Protein AF-A0A7X4CME3-F1 (afdb_monomer)

pLDDT: mean 88.37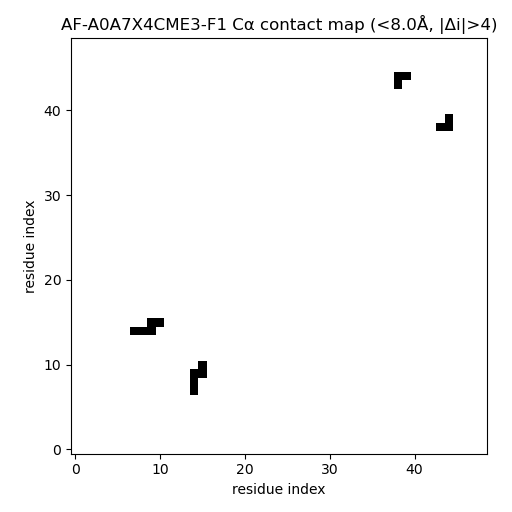, std 12.72, range [56.03, 98.69]

Solvent-accessible surface area (backbone atoms only — not comparable to full-atom values): 3100 Å² total; per-residue (Å²): 132,87,81,82,85,77,86,78,56,79,83,41,68,70,46,49,47,56,50,50,56,52,50,54,53,50,53,52,51,49,53,54,50,58,51,57,71,54,53,82,36,71,76,53,50,60,72,75,105

Structure (mmCIF, N/CA/C/O backbone):
data_AF-A0A7X4CME3-F1
#
_entry.id   AF-A0A7X4CME3-F1
#
loop_
_atom_site.group_PDB
_atom_site.id
_atom_site.type_symbol
_atom_site.label_atom_id
_atom_site.label_alt_id
_atom_site.label_comp_id
_atom_site.label_asym_id
_atom_site.label_entity_id
_atom_site.label_seq_id
_atom_site.pdbx_PDB_ins_code
_atom_site.Cartn_x
_atom_site.Cartn_y
_atom_site.Cartn_z
_atom_site.occupancy
_atom_site.B_iso_or_equiv
_atom_site.auth_seq_id
_atom_site.auth_comp_id
_atom_site.auth_asym_id
_atom_site.auth_atom_id
_atom_site.pdbx_PDB_model_num
ATOM 1 N N . MET A 1 1 ? -1.586 -23.873 18.148 1.00 70.81 1 MET A N 1
ATOM 2 C CA . MET A 1 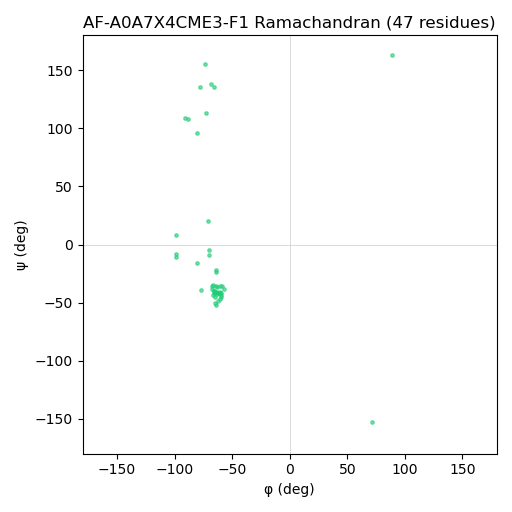1 ? -1.033 -22.586 17.677 1.00 70.81 1 MET A CA 1
ATOM 3 C C . MET A 1 1 ? -1.588 -21.496 18.573 1.00 70.81 1 MET A C 1
ATOM 5 O O . MET A 1 1 ? -2.794 -21.531 18.793 1.00 70.81 1 MET A O 1
ATOM 9 N N . PRO A 1 2 ? -0.761 -20.611 19.151 1.00 83.44 2 PRO A N 1
ATOM 10 C CA . PRO A 1 2 ? -1.285 -19.491 19.920 1.00 83.44 2 PRO A CA 1
ATOM 11 C C . PRO A 1 2 ? -2.036 -18.546 18.977 1.00 83.44 2 PRO A C 1
ATOM 13 O O . PRO A 1 2 ? -1.579 -18.280 17.865 1.00 83.44 2 PRO A O 1
ATOM 16 N N . VAL A 1 3 ? -3.208 -18.092 19.408 1.00 87.69 3 VAL A N 1
ATOM 17 C CA . VAL A 1 3 ? -3.993 -17.092 18.681 1.00 87.69 3 VAL A CA 1
ATOM 18 C C . VAL A 1 3 ? -3.369 -15.724 18.943 1.00 87.69 3 VAL A C 1
ATOM 20 O O . VAL A 1 3 ? -2.999 -15.416 20.075 1.00 87.69 3 VAL A O 1
ATOM 23 N N . LEU A 1 4 ? -3.215 -14.924 17.889 1.00 90.94 4 LEU A N 1
ATOM 24 C CA . LEU A 1 4 ? -2.805 -13.529 18.009 1.00 90.94 4 LEU A CA 1
ATOM 25 C C . LEU A 1 4 ? -4.056 -12.662 18.135 1.00 90.94 4 LEU A C 1
ATOM 27 O O . LEU A 1 4 ? -4.780 -12.468 17.159 1.00 90.94 4 LEU A O 1
ATOM 31 N N . ASP A 1 5 ? -4.283 -12.122 19.329 1.00 90.69 5 ASP A N 1
ATOM 32 C CA . ASP A 1 5 ? -5.365 -11.172 19.574 1.00 90.69 5 ASP A CA 1
ATOM 33 C C . ASP A 1 5 ? -4.948 -9.774 19.110 1.00 90.69 5 ASP A C 1
ATOM 35 O O . ASP A 1 5 ? -4.263 -9.020 19.809 1.00 90.69 5 ASP A O 1
ATOM 39 N N . THR A 1 6 ? -5.348 -9.430 17.888 1.00 91.38 6 THR A N 1
ATOM 40 C CA . THR A 1 6 ? -5.132 -8.092 17.342 1.00 91.38 6 THR A CA 1
ATOM 41 C C . THR A 1 6 ? -5.981 -7.055 18.075 1.00 91.38 6 THR A C 1
ATOM 43 O O . THR A 1 6 ? -7.157 -7.270 18.361 1.00 91.38 6 THR A O 1
ATOM 46 N N . ARG A 1 7 ? -5.383 -5.893 18.351 1.00 94.12 7 ARG A N 1
ATOM 47 C CA . ARG A 1 7 ? -6.085 -4.710 18.882 1.00 94.12 7 ARG A CA 1
ATOM 48 C C . ARG A 1 7 ? -6.424 -3.691 17.796 1.00 94.12 7 ARG A C 1
ATOM 50 O O . ARG A 1 7 ? -6.805 -2.566 18.100 1.00 94.12 7 ARG A O 1
ATOM 57 N N . LEU A 1 8 ? -6.217 -4.063 16.538 1.00 94.25 8 LEU A N 1
ATOM 58 C CA . LEU A 1 8 ? -6.474 -3.211 15.392 1.00 94.25 8 LEU A CA 1
ATOM 59 C C . LEU A 1 8 ? -7.986 -3.075 15.184 1.00 94.25 8 LEU A C 1
ATOM 61 O O . LEU A 1 8 ? -8.656 -4.042 14.824 1.00 94.25 8 LEU A O 1
ATOM 65 N N . ASP A 1 9 ? -8.515 -1.871 15.378 1.00 96.50 9 ASP A N 1
ATOM 66 C CA . ASP A 1 9 ? -9.888 -1.561 14.997 1.00 96.50 9 ASP A CA 1
ATOM 67 C C . ASP A 1 9 ? -9.926 -1.072 13.550 1.00 96.50 9 ASP A C 1
ATOM 69 O O . ASP A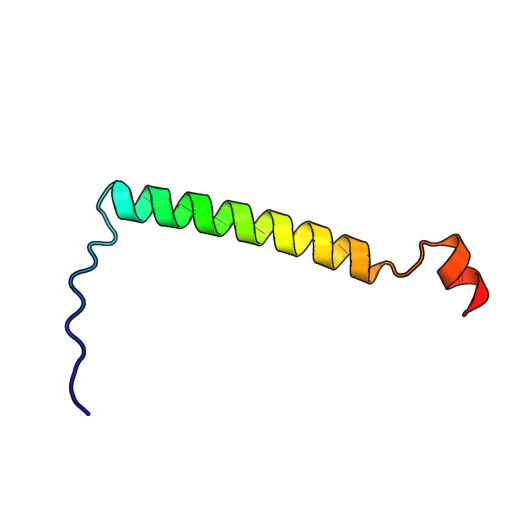 1 9 ? -9.523 0.044 13.234 1.00 96.50 9 ASP A O 1
ATOM 73 N N . THR A 1 10 ? -10.444 -1.922 12.667 1.00 96.25 10 THR A N 1
ATOM 74 C CA . THR A 1 10 ? -10.551 -1.611 11.238 1.00 96.25 10 THR A CA 1
ATOM 75 C C . THR A 1 10 ? -11.592 -0.546 10.915 1.00 96.25 10 THR A C 1
ATOM 77 O O . THR A 1 10 ? -11.666 -0.114 9.773 1.00 96.25 10 THR A O 1
ATOM 80 N N . ARG A 1 11 ? -12.427 -0.123 11.865 1.00 96.50 11 ARG A N 1
ATOM 81 C CA . ARG A 1 11 ? -13.469 0.889 11.6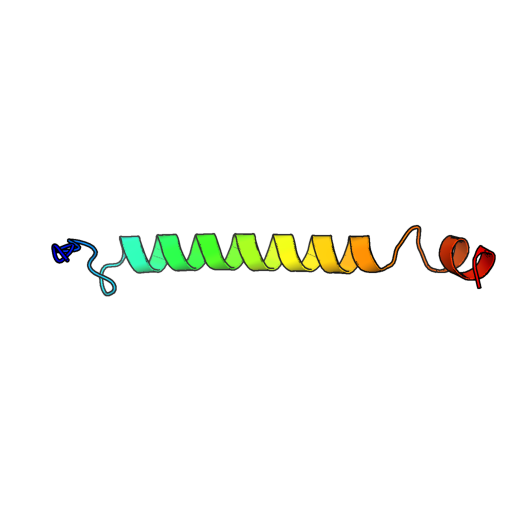34 1.00 96.50 11 ARG A CA 1
ATOM 82 C C . ARG A 1 11 ? -13.054 2.277 12.094 1.00 96.50 11 ARG A C 1
ATOM 84 O O . ARG A 1 11 ? -13.763 3.231 11.789 1.00 96.50 11 ARG A O 1
ATOM 91 N N . ASN A 1 12 ? -11.946 2.390 12.823 1.00 97.38 12 ASN A N 1
ATOM 92 C CA . ASN A 1 12 ? -11.497 3.682 13.309 1.00 97.38 12 ASN A CA 1
ATOM 93 C C . ASN A 1 12 ? -10.896 4.529 12.174 1.00 97.38 12 ASN A C 1
ATOM 95 O O . ASN A 1 12 ? -10.425 4.017 11.155 1.00 97.38 12 ASN A O 1
ATOM 99 N N . GLU A 1 13 ? -10.928 5.844 12.367 1.00 97.75 13 GLU A N 1
ATOM 100 C CA . GLU A 1 13 ? -10.491 6.811 11.357 1.00 97.75 13 GLU A CA 1
ATOM 101 C C . GLU A 1 13 ? -9.004 6.655 11.023 1.00 97.75 13 GLU A C 1
ATOM 103 O O . GLU A 1 13 ? -8.642 6.635 9.851 1.00 97.75 13 GLU A O 1
ATOM 108 N N . ALA A 1 14 ? -8.153 6.443 12.032 1.00 97.31 14 ALA A N 1
ATOM 109 C CA . ALA A 1 14 ? -6.714 6.270 11.842 1.00 97.31 14 ALA A CA 1
ATOM 110 C C . ALA A 1 14 ? -6.377 5.057 10.957 1.00 97.31 14 ALA A C 1
ATOM 112 O O . ALA A 1 14 ? -5.509 5.134 10.095 1.00 97.31 14 ALA A O 1
ATOM 113 N N . PHE A 1 15 ? -7.072 3.932 11.128 1.00 98.00 15 PHE A N 1
ATOM 114 C CA . PHE A 1 15 ? -6.891 2.749 10.296 1.00 98.00 15 PHE A CA 1
ATOM 115 C C . PHE A 1 15 ? -7.348 3.012 8.866 1.00 98.00 15 PHE A C 1
ATOM 117 O O . PHE A 1 15 ? -6.661 2.614 7.928 1.00 98.00 15 PHE A O 1
ATOM 124 N N . GLN A 1 16 ? -8.493 3.676 8.690 1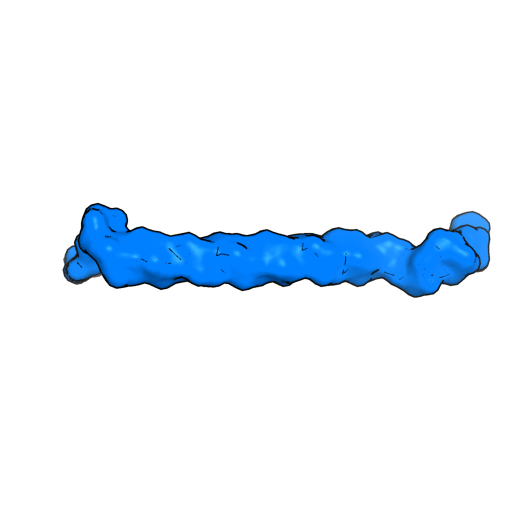.00 98.31 16 GLN A N 1
ATOM 125 C CA . GLN A 1 16 ? -8.994 4.015 7.359 1.00 98.31 16 GLN A CA 1
ATOM 126 C C . GLN A 1 16 ? -8.045 4.966 6.628 1.00 98.31 16 GLN A C 1
ATOM 128 O O . GLN A 1 16 ? -7.762 4.740 5.454 1.00 98.31 16 GLN A O 1
ATOM 133 N N . GLN A 1 17 ? -7.494 5.956 7.330 1.00 98.25 17 GLN A N 1
ATOM 134 C CA . GLN A 1 17 ? -6.491 6.862 6.785 1.00 98.25 17 GLN A CA 1
ATOM 135 C C . GLN A 1 17 ? -5.197 6.123 6.423 1.00 98.25 17 GLN A C 1
ATOM 137 O O . GLN A 1 17 ? -4.785 6.167 5.269 1.00 98.25 17 GLN A O 1
ATOM 142 N N . ASN A 1 18 ? -4.622 5.349 7.349 1.00 98.19 18 ASN A N 1
ATOM 143 C CA . ASN A 1 18 ? -3.411 4.562 7.085 1.00 98.19 18 ASN A CA 1
ATOM 144 C C . ASN A 1 18 ? -3.600 3.600 5.903 1.00 98.19 18 ASN A C 1
ATOM 146 O O . ASN A 1 18 ? -2.690 3.383 5.107 1.00 98.19 18 ASN A O 1
ATOM 150 N N . LYS A 1 19 ? -4.789 2.996 5.789 1.00 98.31 19 LYS A N 1
ATOM 151 C CA . LYS A 1 19 ? -5.142 2.128 4.666 1.00 98.31 19 LYS A CA 1
ATOM 152 C C . LYS A 1 19 ? -5.196 2.915 3.357 1.00 98.31 19 LYS A C 1
ATOM 154 O O . LYS A 1 19 ? -4.688 2.416 2.361 1.00 98.31 19 LYS A O 1
ATOM 159 N N . ALA A 1 20 ? -5.826 4.087 3.345 1.00 98.56 20 ALA A N 1
ATOM 160 C CA . ALA A 1 20 ? -5.925 4.923 2.153 1.00 98.56 20 ALA A CA 1
ATOM 161 C C . ALA A 1 20 ? -4.538 5.370 1.667 1.00 98.56 20 ALA A C 1
ATOM 163 O O . ALA A 1 20 ? -4.215 5.152 0.506 1.00 98.56 20 ALA A O 1
ATOM 164 N N . GLU A 1 21 ? -3.698 5.875 2.574 1.00 98.69 21 GLU A N 1
ATOM 165 C CA . GLU A 1 21 ? -2.319 6.289 2.275 1.00 98.69 21 GLU A CA 1
ATOM 166 C C . GLU A 1 21 ? -1.478 5.118 1.744 1.00 98.69 21 GLU A C 1
ATOM 168 O O . GLU A 1 21 ? -0.742 5.254 0.769 1.00 98.69 21 GLU A O 1
ATOM 173 N N . MET A 1 22 ? -1.619 3.928 2.340 1.00 98.44 22 MET A N 1
ATOM 174 C CA . MET A 1 22 ? -0.920 2.735 1.858 1.00 98.44 22 MET A CA 1
ATOM 175 C C . MET A 1 22 ? -1.380 2.321 0.455 1.00 98.44 22 MET A C 1
ATOM 177 O O . MET A 1 22 ? -0.558 1.918 -0.362 1.00 98.44 22 MET A O 1
ATOM 181 N N . LEU A 1 23 ? -2.684 2.388 0.172 1.00 98.69 23 LEU A N 1
ATOM 182 C CA . LEU A 1 23 ? -3.213 2.048 -1.150 1.00 98.69 23 LEU A CA 1
ATOM 183 C C . LEU A 1 23 ? -2.734 3.035 -2.219 1.00 98.69 23 LEU A C 1
ATOM 185 O O . LEU A 1 23 ? -2.339 2.596 -3.291 1.00 98.69 23 LEU A O 1
ATOM 189 N N . GLU A 1 24 ? -2.686 4.328 -1.904 1.00 98.62 24 GLU A N 1
ATOM 190 C CA . GLU A 1 24 ? -2.144 5.353 -2.802 1.00 98.62 24 GLU A CA 1
ATOM 191 C C . GLU A 1 24 ? -0.672 5.084 -3.150 1.00 98.62 24 GLU A C 1
ATOM 193 O O . GLU A 1 24 ? -0.296 5.090 -4.322 1.00 98.62 24 GLU A O 1
ATOM 198 N N . ALA A 1 25 ? 0.152 4.748 -2.153 1.00 98.31 25 ALA A N 1
ATOM 199 C CA . ALA A 1 25 ? 1.551 4.394 -2.384 1.00 98.31 25 ALA A CA 1
ATOM 200 C C . ALA A 1 25 ? 1.706 3.125 -3.245 1.00 98.31 25 ALA A C 1
ATOM 202 O O . ALA A 1 25 ? 2.616 3.032 -4.070 1.00 98.31 25 ALA A O 1
ATOM 203 N N . LEU A 1 26 ? 0.827 2.133 -3.068 1.00 98.69 26 LEU A N 1
ATOM 204 C CA . LEU A 1 26 ? 0.838 0.919 -3.888 1.00 98.69 26 LEU A CA 1
ATOM 205 C C . LEU A 1 26 ? 0.454 1.201 -5.344 1.00 98.69 26 LEU A C 1
ATOM 207 O O . LEU A 1 26 ? 1.070 0.627 -6.243 1.00 98.69 26 LEU A O 1
ATOM 211 N N . ASP A 1 27 ? -0.507 2.093 -5.579 1.00 98.50 27 ASP A N 1
ATOM 212 C CA . ASP A 1 27 ? -0.894 2.510 -6.928 1.00 98.50 27 ASP A CA 1
ATOM 213 C C . ASP A 1 27 ? 0.258 3.245 -7.637 1.00 98.50 27 ASP A C 1
ATOM 215 O O . ASP A 1 27 ? 0.542 2.967 -8.806 1.00 98.50 27 ASP A O 1
ATOM 219 N N . GLU A 1 28 ? 0.985 4.118 -6.929 1.00 98.38 28 GLU A N 1
ATOM 220 C CA . GLU A 1 28 ? 2.189 4.776 -7.459 1.00 98.38 28 GLU A CA 1
ATOM 221 C C . GLU A 1 28 ? 3.268 3.752 -7.839 1.00 98.38 28 GLU A C 1
ATOM 223 O O . GLU A 1 28 ? 3.811 3.785 -8.947 1.00 98.38 28 GLU A O 1
ATOM 228 N N . ILE A 1 29 ? 3.544 2.791 -6.952 1.00 98.06 29 ILE A N 1
ATOM 229 C CA . ILE A 1 29 ? 4.510 1.719 -7.218 1.00 98.06 29 ILE A CA 1
ATOM 230 C C . ILE A 1 29 ? 4.095 0.911 -8.448 1.00 98.06 29 ILE A C 1
ATOM 232 O O . ILE A 1 29 ? 4.942 0.607 -9.290 1.00 98.06 29 ILE A O 1
ATOM 236 N N . GLN A 1 30 ? 2.812 0.572 -8.582 1.00 97.19 30 GLN A N 1
ATOM 237 C CA . GLN A 1 30 ? 2.331 -0.187 -9.730 1.00 97.19 30 GLN A CA 1
ATOM 238 C C . GLN A 1 30 ? 2.530 0.590 -11.036 1.00 97.19 30 GLN A C 1
ATOM 240 O O . GLN A 1 30 ? 3.010 0.016 -12.012 1.00 97.19 30 GLN A O 1
ATOM 245 N N . ALA A 1 31 ? 2.248 1.894 -11.047 1.00 96.38 31 ALA A N 1
ATOM 246 C CA . ALA A 1 31 ? 2.473 2.736 -12.220 1.00 96.38 31 ALA A CA 1
ATOM 247 C C . ALA A 1 31 ? 3.957 2.780 -12.630 1.00 96.38 31 ALA A C 1
ATOM 249 O O . ALA A 1 31 ? 4.279 2.662 -13.815 1.00 96.38 31 ALA A O 1
ATOM 250 N N . LEU A 1 32 ? 4.866 2.887 -11.655 1.00 96.31 32 LEU A N 1
ATOM 251 C CA . LEU A 1 32 ? 6.312 2.864 -11.894 1.00 96.31 32 LEU A CA 1
ATOM 252 C C . LEU A 1 32 ? 6.788 1.504 -12.419 1.00 96.31 32 LEU A C 1
ATOM 254 O O . LEU A 1 32 ? 7.630 1.437 -13.316 1.00 96.31 32 LEU A O 1
ATOM 258 N N . LEU A 1 33 ? 6.247 0.409 -11.884 1.00 94.88 33 LEU A N 1
ATOM 259 C CA . LEU A 1 33 ? 6.546 -0.939 -12.362 1.00 94.88 33 LEU A CA 1
ATOM 260 C C . LEU A 1 33 ? 6.042 -1.155 -13.791 1.00 94.88 33 LEU A C 1
ATOM 262 O O . LEU A 1 33 ? 6.771 -1.716 -14.609 1.00 94.88 33 LEU A O 1
ATOM 266 N N . ASP A 1 34 ? 4.844 -0.671 -14.114 1.00 92.75 34 ASP A N 1
ATOM 267 C CA . ASP A 1 34 ? 4.284 -0.728 -15.465 1.00 92.75 34 ASP A CA 1
ATOM 268 C C . ASP A 1 34 ? 5.108 0.103 -16.455 1.00 92.75 34 ASP A C 1
ATOM 270 O O . ASP A 1 34 ? 5.266 -0.276 -17.617 1.00 92.75 34 ASP A O 1
ATOM 274 N N . GLU A 1 35 ? 5.657 1.237 -16.017 1.00 90.38 35 GLU A N 1
ATOM 275 C CA . GLU A 1 35 ? 6.606 2.017 -16.806 1.00 90.38 35 GLU A CA 1
ATOM 276 C C . GLU A 1 35 ? 7.903 1.240 -17.043 1.00 90.38 35 GLU A C 1
ATOM 278 O O . GLU A 1 35 ? 8.312 1.076 -18.193 1.00 90.38 35 GLU A O 1
ATOM 283 N N . ALA A 1 36 ? 8.507 0.693 -15.988 1.00 88.00 36 ALA A N 1
ATOM 284 C CA . ALA A 1 36 ? 9.734 -0.092 -16.091 1.00 88.00 36 ALA A CA 1
ATOM 285 C C . ALA A 1 36 ? 9.556 -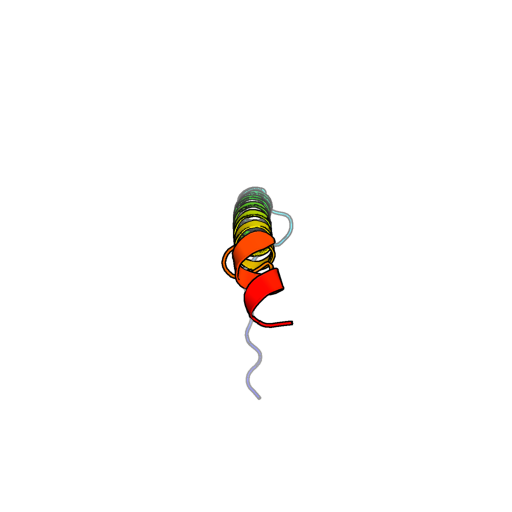1.344 -16.970 1.00 88.00 36 ALA A C 1
ATOM 287 O O . ALA A 1 36 ? 10.457 -1.710 -17.730 1.00 88.00 36 ALA A O 1
ATOM 288 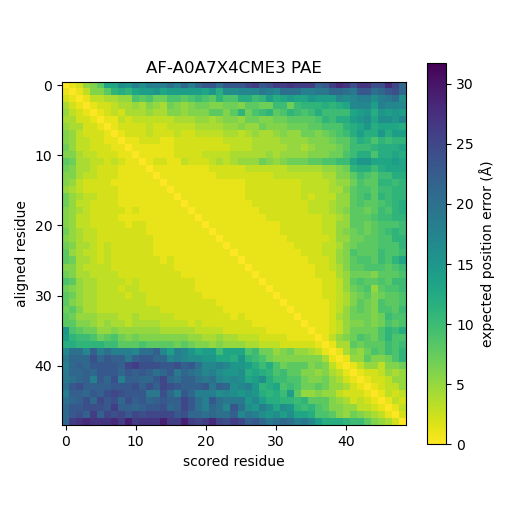N N . ALA A 1 37 ? 8.380 -1.976 -16.928 1.00 85.62 37 ALA A N 1
ATOM 289 C CA . ALA A 1 37 ? 8.041 -3.138 -17.746 1.00 85.62 37 ALA A CA 1
ATOM 290 C C . ALA A 1 37 ? 8.014 -2.832 -19.255 1.00 85.62 37 ALA A C 1
ATOM 292 O O . ALA A 1 37 ? 8.206 -3.741 -20.063 1.00 85.62 37 ALA A O 1
ATOM 293 N N . LYS A 1 38 ? 7.852 -1.563 -19.661 1.00 84.56 38 LYS A N 1
ATOM 294 C CA . LYS A 1 38 ? 7.975 -1.137 -21.071 1.00 84.56 38 LYS A CA 1
ATOM 295 C C . LYS A 1 38 ? 9.422 -1.198 -21.586 1.00 84.56 38 LYS A C 1
ATOM 297 O O . LYS A 1 38 ? 9.651 -0.977 -22.776 1.00 84.56 38 LYS A O 1
ATOM 302 N N . GLY A 1 39 ? 10.395 -1.511 -20.726 1.00 80.06 39 GLY A N 1
ATOM 303 C CA . GLY A 1 39 ? 11.810 -1.602 -21.076 1.00 80.06 39 GLY A CA 1
ATOM 304 C C . GLY A 1 39 ? 12.427 -0.229 -21.353 1.00 80.06 39 GLY A C 1
ATOM 305 O O . GLY A 1 39 ? 11.957 0.789 -20.858 1.00 80.06 39 GLY A O 1
ATOM 306 N N . GLY A 1 40 ? 13.475 -0.170 -22.180 1.00 77.38 40 GLY A N 1
ATOM 307 C CA . GLY A 1 40 ? 14.166 1.084 -22.535 1.00 77.38 40 GLY A CA 1
ATOM 308 C C . GLY A 1 40 ? 13.373 2.034 -23.449 1.00 77.38 40 GLY A C 1
ATOM 309 O O . GLY A 1 40 ? 13.972 2.851 -24.145 1.00 77.38 40 GLY A O 1
ATOM 310 N N . GLY A 1 41 ? 12.048 1.888 -23.509 1.00 70.50 41 GLY A N 1
ATOM 311 C CA . GLY A 1 41 ? 11.170 2.554 -24.462 1.00 70.50 41 GLY A CA 1
ATOM 312 C C . GLY A 1 41 ? 10.988 1.771 -25.772 1.00 70.50 41 GLY A C 1
ATOM 313 O O . GLY A 1 41 ? 11.774 0.871 -26.091 1.00 70.50 41 GLY A O 1
ATOM 314 N N . PRO A 1 42 ? 9.953 2.114 -26.562 1.00 64.38 42 PRO A N 1
ATOM 315 C CA . PRO A 1 42 ? 9.595 1.388 -27.781 1.00 64.38 42 PRO A CA 1
ATOM 316 C C . PRO A 1 42 ? 10.739 1.346 -28.802 1.00 64.38 42 PRO A C 1
ATOM 318 O O . PRO A 1 42 ? 10.945 0.322 -29.444 1.00 64.38 42 PRO A O 1
ATOM 321 N N . GLU A 1 43 ? 11.536 2.414 -28.906 1.00 61.94 43 GLU A N 1
ATOM 322 C CA . GLU A 1 43 ? 12.690 2.464 -29.812 1.00 61.94 43 GLU A CA 1
ATOM 323 C C . GLU A 1 43 ? 13.824 1.511 -29.413 1.00 61.94 43 GLU A C 1
ATOM 325 O O . GLU A 1 43 ? 14.490 0.957 -30.287 1.00 61.94 43 GLU A O 1
ATOM 330 N N . ALA A 1 44 ? 14.064 1.310 -28.113 1.00 66.31 44 ALA A N 1
ATOM 331 C CA . ALA A 1 44 ? 15.092 0.388 -27.634 1.00 66.31 44 ALA A CA 1
ATOM 332 C C . ALA A 1 44 ? 14.620 -1.06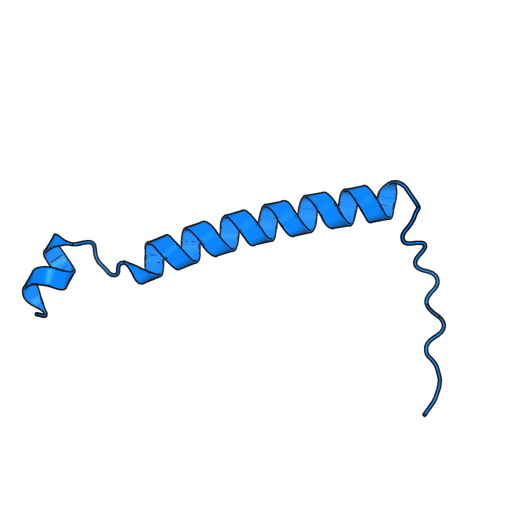8 -27.740 1.00 66.31 44 ALA A C 1
ATOM 3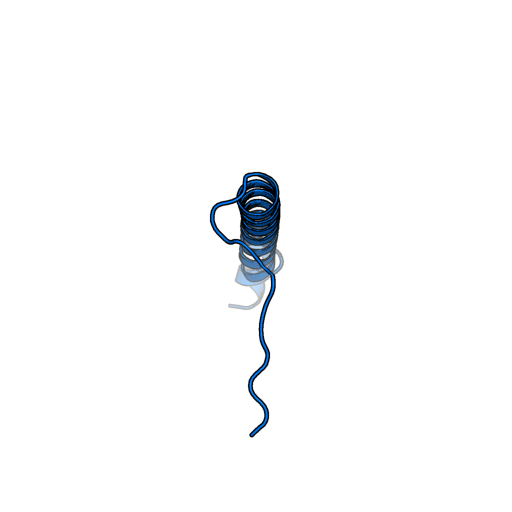34 O O . ALA A 1 44 ? 15.388 -1.932 -28.161 1.00 66.31 44 ALA A O 1
ATOM 335 N N . MET A 1 45 ? 13.345 -1.325 -27.435 1.00 69.38 45 MET A N 1
ATOM 336 C CA . MET A 1 45 ? 12.736 -2.649 -27.583 1.00 69.38 45 MET A CA 1
ATOM 337 C C . MET A 1 45 ? 12.635 -3.078 -29.056 1.00 69.38 45 MET A C 1
ATOM 339 O O . MET A 1 45 ? 12.869 -4.243 -29.357 1.00 69.38 45 MET A O 1
ATOM 343 N N . ALA A 1 46 ? 12.397 -2.151 -29.994 1.00 69.19 46 ALA A N 1
ATOM 344 C CA . ALA A 1 46 ? 12.377 -2.441 -31.434 1.00 69.19 46 ALA A CA 1
ATOM 345 C C . ALA A 1 46 ? 13.732 -2.914 -31.992 1.00 69.19 46 ALA A C 1
ATOM 347 O O . ALA A 1 46 ? 13.770 -3.584 -33.017 1.00 69.19 46 ALA A O 1
ATOM 348 N N . ARG A 1 47 ? 14.848 -2.579 -31.328 1.00 66.31 47 ARG A N 1
ATOM 349 C CA . ARG A 1 47 ? 16.193 -3.046 -31.714 1.00 66.31 47 ARG A CA 1
ATOM 350 C C . ARG A 1 47 ? 16.494 -4.469 -31.233 1.00 66.31 47 ARG A C 1
ATOM 352 O O . ARG A 1 47 ? 17.473 -5.052 -31.686 1.00 66.31 47 ARG A O 1
ATOM 359 N N . LEU A 1 48 ? 15.702 -4.985 -30.291 1.00 61.41 48 LEU A N 1
ATOM 360 C CA . LEU A 1 48 ? 15.831 -6.326 -29.712 1.00 61.41 48 LEU A CA 1
ATOM 361 C C . LEU A 1 48 ? 14.858 -7.347 -30.335 1.00 61.41 48 LEU A C 1
ATOM 363 O O . LEU A 1 48 ? 14.966 -8.528 -30.009 1.00 61.41 48 LEU A O 1
ATOM 367 N N . ALA A 1 49 ? 13.915 -6.896 -31.172 1.00 56.03 49 ALA A N 1
ATOM 368 C CA . ALA A 1 49 ? 12.880 -7.711 -31.814 1.00 56.03 49 ALA A CA 1
ATOM 369 C C . ALA A 1 49 ? 13.333 -8.324 -33.148 1.00 56.03 49 ALA A C 1
ATOM 371 O O . ALA A 1 49 ? 14.119 -7.670 -33.871 1.00 56.03 49 ALA A O 1
#

Foldseek 3Di:
DDDDDDPDDCPDPVNVVVVVVVVVVVVVVVVVVVVCVCPPHPVVVVVVD

Secondary structure (DSSP, 8-state):
---------TTSHHHHHHHHHHHHHHHHHHHHHHHHHT-S-HHHHTTT-

Sequence (49 aa):
MPVLDTRLDTRNEAFQQNKAEMLEALDEIQALLDEAAKGGGPEAMARLA

Radius of gyration: 19.86 Å; Cα contacts (8 Å, |Δi|>4): 8; chains: 1; bounding box: 30×29×52 Å

Mean predicted aligned error: 7.21 Å